Protein AF-A0A2V9SIF7-F1 (afdb_monomer_lite)

pLDDT: mean 81.88, std 12.94, range [37.78, 97.62]

Radius of gyration: 19.5 Å; chains: 1; bounding box: 52×26×56 Å

Foldseek 3Di:
DAQPLVVLLVLLVVLLVLLVVLLDPADLVSLLSNLLSLLLVVLSCVLVVNCPDPLNVVLNVLSVVLNVLSVQLNVLVQVLVVLVPDDDPPCPVVSVVVNVVSVVSNVVSSVVSSVSSVVCVVVSSVSSVVVSVVSVVVSVVVRVVPPVVVRVVSSVSSVVSSVVSRDPDDHPVPPDD

Sequence (177 aa):
MALDTKRTYKPIRKLQKSLKSLSKVTSPEEVHDFRTRSRRTQAVLEALGLDRRSNERRMLQDLRKLRKRAGKVRDMDVLTAFTSQLQVDGEADCKVQLLEHLGTQRSKHAKKMRGLLRKDGSPLLKRLKRSSTRIQKLLQRAERNGDGTASTAMAEALRLSSELADPPRLDRRNLHP

Secondary structure (DSSP, 8-state):
----HHHHHHHHHHHHHHHHHTTSS--HHHHHHHHHHHHHHHHHHHHTT-TTSHHHHHHHHHHHHHHHHHHHHHHHHHHHHHHHH---TT-HHHHHHHHHHHHHHHHHHHHHHHHHHHHHHHHHHHHHHHHHHHHHHHHHHHHHTT-HHHHHHHHHHHHHHHHHT------TTTS--

Structure (mmCIF, N/CA/C/O backbone):
data_AF-A0A2V9SIF7-F1
#
_entry.id   AF-A0A2V9SIF7-F1
#
loop_
_atom_site.group_PDB
_atom_site.id
_atom_site.type_symbol
_atom_site.label_atom_id
_atom_site.label_alt_id
_atom_site.label_comp_id
_atom_site.label_asym_id
_atom_site.label_entity_id
_atom_site.label_seq_id
_atom_site.pdbx_PDB_ins_code
_atom_site.Cartn_x
_atom_site.Cartn_y
_atom_site.Cartn_z
_atom_site.occupancy
_atom_site.B_iso_or_equiv
_atom_site.auth_seq_id
_atom_site.auth_comp_id
_atom_site.auth_asym_id
_atom_site.auth_atom_id
_atom_site.pdbx_PDB_model_num
ATOM 1 N N . MET A 1 1 ? 4.212 1.227 -33.913 1.00 37.78 1 MET A N 1
ATOM 2 C CA . MET A 1 1 ? 3.830 2.116 -32.792 1.00 37.78 1 MET A CA 1
ATOM 3 C C . MET A 1 1 ? 4.694 1.762 -31.596 1.00 37.78 1 MET A C 1
ATOM 5 O O . MET A 1 1 ? 4.769 0.591 -31.253 1.00 37.78 1 MET A O 1
ATOM 9 N N . ALA A 1 2 ? 5.409 2.742 -31.043 1.00 42.91 2 ALA A N 1
ATOM 10 C CA . ALA A 1 2 ? 6.309 2.547 -29.909 1.00 42.91 2 ALA A CA 1
ATOM 11 C C . ALA A 1 2 ? 5.533 2.069 -28.672 1.00 42.91 2 ALA A C 1
ATOM 13 O O . ALA A 1 2 ? 4.370 2.445 -28.504 1.00 42.91 2 ALA A O 1
ATOM 14 N N . LEU A 1 3 ? 6.173 1.263 -27.815 1.00 49.06 3 LEU A N 1
ATOM 15 C CA . LEU A 1 3 ? 5.698 0.980 -26.457 1.00 49.06 3 LEU A CA 1
ATOM 16 C C . LEU A 1 3 ? 5.118 2.273 -25.871 1.00 49.06 3 LEU A C 1
ATOM 18 O O . LEU A 1 3 ? 5.800 3.297 -25.869 1.00 49.06 3 LEU A O 1
ATOM 22 N N . ASP A 1 4 ? 3.890 2.266 -25.340 1.00 54.12 4 ASP A N 1
ATOM 23 C CA . ASP A 1 4 ? 3.443 3.392 -24.512 1.00 54.12 4 ASP A CA 1
ATOM 24 C C . ASP A 1 4 ? 4.204 3.314 -23.177 1.00 54.12 4 ASP A C 1
ATOM 26 O O . ASP A 1 4 ? 3.706 2.891 -22.131 1.00 54.12 4 ASP A O 1
ATOM 30 N N . THR A 1 5 ? 5.479 3.692 -23.230 1.00 51.53 5 THR A N 1
ATOM 31 C CA . THR A 1 5 ? 6.444 3.724 -22.131 1.00 51.53 5 THR A CA 1
ATOM 32 C C . THR A 1 5 ? 5.966 4.622 -20.997 1.00 51.53 5 THR A C 1
ATOM 34 O O . THR A 1 5 ? 6.317 4.422 -19.828 1.00 51.53 5 THR A O 1
ATOM 37 N N . LYS A 1 6 ? 5.080 5.579 -21.306 1.00 52.41 6 LYS A N 1
ATOM 38 C CA . LYS A 1 6 ? 4.399 6.400 -20.305 1.00 52.41 6 LYS A CA 1
ATOM 39 C C . LYS A 1 6 ? 3.374 5.580 -19.517 1.00 52.41 6 LYS A C 1
ATOM 41 O O . LYS A 1 6 ? 3.190 5.874 -18.335 1.00 52.41 6 LYS A O 1
ATOM 46 N N . ARG A 1 7 ? 2.712 4.5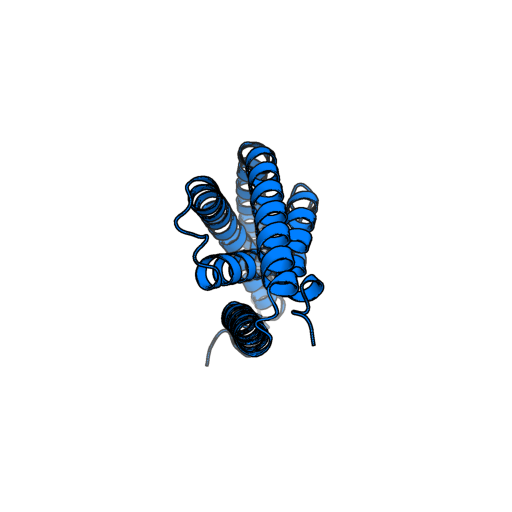68 -20.093 1.00 56.16 7 ARG A N 1
ATOM 47 C CA . ARG A 1 7 ? 1.764 3.684 -19.377 1.00 56.16 7 ARG A CA 1
ATOM 48 C C . ARG A 1 7 ? 2.455 2.687 -18.450 1.00 56.16 7 ARG A C 1
ATOM 50 O O . ARG A 1 7 ? 2.022 2.563 -17.306 1.00 56.16 7 ARG A O 1
ATOM 57 N N . THR A 1 8 ? 3.549 2.060 -18.869 1.00 55.62 8 THR A N 1
ATOM 58 C CA . THR A 1 8 ? 4.253 1.029 -18.073 1.00 55.62 8 THR A CA 1
ATOM 59 C C . THR A 1 8 ? 4.999 1.597 -16.860 1.00 55.62 8 THR A C 1
ATOM 61 O O . THR A 1 8 ? 5.102 0.947 -15.821 1.00 55.62 8 THR A O 1
ATOM 64 N N . TYR A 1 9 ? 5.451 2.853 -16.927 1.00 62.88 9 TYR A N 1
ATOM 65 C CA . TYR A 1 9 ? 6.146 3.529 -15.824 1.00 62.88 9 TYR A CA 1
ATOM 66 C C . TYR A 1 9 ? 5.206 4.233 -14.822 1.00 62.88 9 TYR A C 1
ATOM 68 O O . TYR A 1 9 ? 5.566 4.476 -13.660 1.00 62.88 9 TYR A O 1
ATOM 76 N N . LYS A 1 10 ? 3.976 4.568 -15.243 1.00 71.00 10 LYS A N 1
ATOM 77 C CA . LYS A 1 10 ? 2.972 5.259 -14.410 1.00 71.00 10 LYS A CA 1
ATOM 78 C C . LYS A 1 10 ? 2.737 4.580 -13.049 1.00 71.00 10 LYS A C 1
ATOM 80 O O . LYS A 1 10 ? 2.692 5.325 -12.066 1.00 71.00 10 LYS A O 1
ATOM 85 N N . PRO A 1 11 ? 2.629 3.240 -12.928 1.00 70.25 11 PRO A N 1
ATOM 86 C CA . PRO A 1 11 ? 2.424 2.569 -11.643 1.00 70.25 11 PRO A CA 1
ATOM 87 C C . PRO A 1 11 ? 3.529 2.861 -10.624 1.00 70.25 11 PRO A C 1
ATOM 89 O O . PRO A 1 11 ? 3.226 3.241 -9.494 1.00 70.25 11 PRO A O 1
ATOM 92 N N . ILE A 1 12 ? 4.800 2.796 -11.034 1.00 74.94 12 ILE A N 1
ATOM 93 C CA . ILE A 1 12 ? 5.953 3.038 -10.151 1.00 74.94 12 ILE A CA 1
ATOM 94 C C . ILE A 1 12 ? 5.996 4.503 -9.707 1.00 74.94 12 ILE A C 1
ATOM 96 O O . ILE A 1 12 ? 6.184 4.796 -8.524 1.00 74.94 12 ILE A O 1
ATOM 100 N N . ARG A 1 13 ? 5.762 5.445 -10.629 1.00 77.56 13 ARG A N 1
ATOM 101 C CA . ARG A 1 13 ? 5.717 6.881 -10.301 1.00 77.56 13 ARG A CA 1
ATOM 102 C C . ARG A 1 13 ? 4.550 7.217 -9.373 1.00 77.56 13 ARG A C 1
ATOM 104 O O . ARG A 1 13 ? 4.710 7.986 -8.426 1.00 77.56 13 ARG A O 1
ATOM 111 N N . LYS A 1 14 ? 3.371 6.643 -9.629 1.00 80.88 14 LYS A N 1
ATOM 112 C CA . LYS A 1 14 ? 2.190 6.801 -8.768 1.00 80.88 14 LYS A CA 1
ATOM 113 C C . LYS A 1 14 ? 2.423 6.183 -7.389 1.00 80.88 14 LYS A C 1
ATOM 115 O O . LYS A 1 14 ? 2.014 6.783 -6.401 1.00 80.88 14 LYS A O 1
ATOM 120 N N . LEU A 1 15 ? 3.125 5.052 -7.305 1.00 82.38 15 LEU A N 1
ATOM 121 C CA . LEU A 1 15 ? 3.504 4.419 -6.041 1.00 82.38 15 LEU A CA 1
ATOM 122 C C . LEU A 1 15 ? 4.469 5.293 -5.229 1.00 82.38 15 LEU A C 1
ATOM 124 O O . LEU A 1 15 ? 4.276 5.457 -4.028 1.00 82.38 15 LEU A O 1
ATOM 128 N N . GLN A 1 16 ? 5.462 5.913 -5.875 1.00 83.69 16 GLN A N 1
ATOM 129 C CA . GLN A 1 16 ? 6.353 6.878 -5.218 1.00 83.69 16 GLN A CA 1
ATOM 130 C C . GLN A 1 16 ? 5.579 8.072 -4.643 1.00 83.69 16 GLN A C 1
ATOM 132 O O . GLN A 1 16 ? 5.867 8.505 -3.528 1.00 83.69 16 GLN A O 1
ATOM 137 N N . LYS A 1 17 ? 4.593 8.601 -5.382 1.00 82.81 17 LYS A N 1
ATOM 138 C CA . LYS A 1 17 ? 3.719 9.680 -4.893 1.00 82.81 17 LYS A CA 1
ATOM 139 C C . LYS A 1 17 ? 2.869 9.219 -3.707 1.00 82.81 17 LYS A C 1
ATOM 141 O O . LYS A 1 17 ? 2.851 9.907 -2.694 1.00 82.81 17 LYS A O 1
ATOM 146 N N . SER A 1 18 ? 2.248 8.043 -3.801 1.00 79.75 18 SER A N 1
ATOM 147 C CA . SER A 1 18 ? 1.476 7.458 -2.698 1.00 79.75 18 SER A CA 1
ATOM 148 C C . SER A 1 18 ? 2.329 7.276 -1.447 1.00 79.75 18 SER A C 1
ATOM 150 O O . SER A 1 18 ? 1.916 7.677 -0.374 1.00 79.75 18 SER A O 1
ATOM 152 N N . LEU A 1 19 ? 3.559 6.768 -1.553 1.00 82.75 19 LEU A N 1
ATOM 153 C CA . LEU A 1 19 ? 4.443 6.615 -0.388 1.00 82.75 19 LEU A CA 1
ATOM 154 C C . LEU A 1 19 ? 4.704 7.928 0.363 1.00 82.75 19 LEU A C 1
ATOM 156 O O . LEU A 1 19 ? 4.877 7.899 1.579 1.00 82.75 19 LEU A O 1
ATOM 160 N N . LYS A 1 20 ? 4.705 9.065 -0.342 1.00 78.75 20 LYS A N 1
ATOM 161 C CA . LYS A 1 20 ? 4.823 10.392 0.273 1.00 78.75 20 LYS A CA 1
ATOM 162 C C . LYS A 1 20 ? 3.517 10.883 0.906 1.00 78.75 20 LYS A C 1
ATOM 164 O O . LYS A 1 20 ? 3.581 11.665 1.847 1.00 78.75 20 LYS A O 1
ATOM 169 N N . SER A 1 21 ? 2.351 10.470 0.404 1.00 73.56 21 SER A N 1
ATOM 170 C CA . SER A 1 21 ? 1.061 10.849 1.003 1.00 73.56 21 SER A CA 1
ATOM 171 C C . SER A 1 21 ? 0.716 9.977 2.214 1.00 73.56 21 SER A C 1
ATOM 173 O O . SER A 1 21 ? 0.299 10.496 3.242 1.00 73.56 21 SER A O 1
ATOM 175 N N . LEU A 1 22 ? 1.041 8.679 2.166 1.00 73.62 22 LEU A N 1
ATOM 176 C CA . LEU A 1 22 ? 0.803 7.708 3.245 1.00 73.62 22 LEU A CA 1
ATOM 177 C C . LEU A 1 22 ? 1.544 8.018 4.555 1.00 73.62 22 LEU A C 1
ATOM 179 O O . LEU A 1 22 ? 1.219 7.446 5.595 1.00 73.62 22 LEU A O 1
ATOM 183 N N . SER A 1 23 ? 2.563 8.883 4.536 1.00 64.81 23 SER A N 1
ATOM 184 C CA . SER A 1 23 ? 3.213 9.348 5.766 1.00 64.81 23 SER A CA 1
ATOM 185 C C . SER A 1 23 ? 2.347 10.325 6.577 1.00 64.81 23 SER A C 1
ATOM 187 O O . SER A 1 23 ? 2.692 10.608 7.725 1.00 64.81 23 SER A O 1
ATOM 189 N N . LYS A 1 24 ? 1.236 10.821 6.008 1.00 69.94 24 LYS A N 1
ATOM 190 C CA . LYS A 1 24 ? 0.237 11.691 6.654 1.00 69.94 24 LYS A CA 1
ATOM 191 C C . LYS A 1 24 ? -0.998 10.892 7.118 1.00 69.94 24 LYS A C 1
ATOM 193 O O . LYS A 1 24 ? -1.000 9.659 7.080 1.00 69.94 24 LYS A O 1
ATOM 198 N N . VAL A 1 25 ? -2.032 11.590 7.607 1.00 62.28 25 VAL A N 1
ATOM 199 C CA . VAL A 1 25 ? -3.364 11.006 7.857 1.00 62.28 25 VAL A CA 1
ATOM 200 C C . VAL A 1 25 ? -3.841 10.353 6.567 1.00 62.28 25 VAL A C 1
ATOM 202 O O . VAL A 1 25 ? -3.878 11.007 5.534 1.00 62.28 25 VAL A O 1
ATOM 205 N N . THR A 1 26 ? -4.121 9.054 6.628 1.00 75.31 26 THR A N 1
ATOM 206 C CA . THR A 1 26 ? -4.338 8.239 5.433 1.00 75.31 26 THR A CA 1
ATOM 207 C C . THR A 1 26 ? -5.813 7.905 5.280 1.00 75.31 26 THR A C 1
ATOM 209 O O . THR A 1 26 ? -6.395 7.263 6.169 1.00 75.31 26 THR A O 1
ATOM 212 N N . SER A 1 27 ? -6.413 8.320 4.165 1.00 84.06 27 SER A N 1
ATOM 213 C CA . SER A 1 27 ? -7.797 7.961 3.849 1.00 84.06 27 SER A CA 1
ATOM 214 C C . SER A 1 27 ? -7.910 6.469 3.483 1.00 84.06 27 SER A C 1
ATOM 216 O O . SER A 1 27 ? -6.922 5.863 3.045 1.00 84.06 27 SER A O 1
ATOM 218 N N . PRO A 1 28 ? -9.094 5.846 3.638 1.00 85.50 28 PRO A N 1
ATOM 219 C CA . PRO A 1 28 ? -9.326 4.467 3.200 1.00 85.50 28 PRO A CA 1
ATOM 220 C C . PRO A 1 28 ? -8.964 4.223 1.728 1.00 85.50 28 PRO A C 1
ATOM 222 O O . PRO A 1 28 ? -8.444 3.162 1.368 1.00 85.50 28 PRO A O 1
ATOM 225 N N . GLU A 1 29 ? -9.219 5.218 0.875 1.00 85.62 29 GLU A N 1
ATOM 226 C CA . GLU A 1 29 ? -8.908 5.154 -0.550 1.00 85.62 29 GLU A CA 1
ATOM 227 C C . GLU A 1 29 ? -7.406 5.180 -0.808 1.00 85.62 29 GLU A C 1
ATOM 229 O O . GLU A 1 29 ? -6.910 4.378 -1.591 1.00 85.62 29 GLU A O 1
ATOM 234 N N . GLU A 1 30 ? -6.652 6.025 -0.105 1.00 86.88 30 GLU A N 1
ATOM 235 C CA . GLU A 1 30 ? -5.197 6.079 -0.249 1.00 86.88 30 GLU A CA 1
ATOM 236 C C . GLU A 1 30 ? -4.522 4.760 0.155 1.00 86.88 30 GLU A C 1
ATOM 238 O O . GLU A 1 30 ? -3.566 4.323 -0.496 1.00 86.88 30 GLU A O 1
ATOM 243 N N . VAL A 1 31 ? -5.023 4.101 1.208 1.00 88.69 31 VAL A N 1
ATOM 244 C CA . VAL A 1 31 ? -4.543 2.781 1.653 1.00 88.69 31 VAL A CA 1
ATOM 245 C C . VAL A 1 31 ? -4.822 1.718 0.590 1.00 88.69 31 VAL A C 1
ATOM 247 O O . VAL A 1 31 ? -3.946 0.901 0.280 1.00 88.69 31 VAL A O 1
ATOM 250 N N . HIS A 1 32 ? -6.029 1.727 0.023 1.00 87.38 32 HIS A N 1
ATOM 251 C CA . HIS A 1 32 ? -6.414 0.819 -1.051 1.00 87.38 32 HIS A CA 1
ATOM 252 C C . HIS A 1 32 ? -5.560 1.052 -2.309 1.00 87.38 32 HIS A C 1
ATOM 254 O O . HIS A 1 32 ? -4.880 0.133 -2.773 1.00 87.38 32 HIS A O 1
ATOM 260 N N . ASP A 1 33 ? -5.482 2.294 -2.785 1.00 86.06 33 ASP A N 1
ATOM 261 C CA . ASP A 1 33 ? -4.692 2.702 -3.945 1.00 86.06 33 ASP A CA 1
ATOM 262 C C . ASP A 1 33 ? -3.219 2.325 -3.806 1.00 86.06 33 ASP A C 1
ATOM 264 O O . ASP A 1 33 ? -2.590 1.864 -4.763 1.00 86.06 33 ASP A O 1
ATOM 268 N N . PHE A 1 34 ? -2.644 2.500 -2.615 1.00 89.38 34 PHE A N 1
ATOM 269 C CA . PHE A 1 34 ? -1.280 2.071 -2.338 1.00 89.38 34 PHE A CA 1
ATOM 270 C C . PHE A 1 34 ? -1.100 0.565 -2.550 1.00 89.38 34 PHE A C 1
ATOM 272 O O . PHE A 1 34 ? -0.141 0.145 -3.208 1.00 89.38 34 PHE A O 1
ATOM 279 N N . ARG A 1 35 ? -2.009 -0.253 -2.007 1.00 89.31 35 ARG A N 1
ATOM 280 C CA . ARG A 1 35 ? -1.943 -1.716 -2.133 1.00 89.31 35 ARG A CA 1
ATOM 281 C C . ARG A 1 35 ? -2.034 -2.139 -3.593 1.00 89.31 35 ARG A C 1
ATOM 283 O O . ARG A 1 35 ? -1.205 -2.941 -4.031 1.00 89.31 35 ARG A O 1
ATOM 290 N N . THR A 1 36 ? -2.961 -1.543 -4.332 1.00 87.38 36 THR A N 1
ATOM 291 C CA . THR A 1 36 ? -3.149 -1.762 -5.765 1.00 87.38 36 THR A CA 1
ATOM 292 C C . THR A 1 36 ? -1.904 -1.377 -6.560 1.00 87.38 36 THR A C 1
ATOM 294 O O . THR A 1 36 ? -1.308 -2.210 -7.242 1.00 87.38 36 THR A O 1
ATOM 297 N N . ARG A 1 37 ? -1.404 -0.146 -6.405 1.00 87.31 37 ARG A N 1
ATOM 298 C CA . ARG A 1 37 ? -0.201 0.333 -7.115 1.00 87.31 37 ARG A CA 1
ATOM 299 C C . ARG A 1 37 ? 1.038 -0.498 -6.776 1.00 87.31 37 ARG A C 1
ATOM 301 O O . ARG A 1 37 ? 1.884 -0.725 -7.643 1.00 87.31 37 ARG A O 1
ATOM 308 N N . SER A 1 38 ? 1.146 -0.976 -5.535 1.00 89.94 38 SER A N 1
ATOM 309 C CA . SER A 1 38 ? 2.229 -1.863 -5.110 1.00 89.94 38 SER A CA 1
ATOM 310 C C . SER A 1 38 ? 2.134 -3.253 -5.745 1.00 89.94 38 SER A C 1
ATOM 312 O O . SER A 1 38 ? 3.178 -3.792 -6.108 1.00 89.94 38 SER A O 1
ATOM 314 N N . ARG A 1 39 ? 0.931 -3.824 -5.897 1.00 89.12 39 ARG A N 1
ATOM 315 C CA . ARG A 1 39 ? 0.710 -5.091 -6.619 1.00 89.12 39 ARG A CA 1
ATOM 316 C C . ARG A 1 39 ? 1.026 -4.951 -8.106 1.00 89.12 39 ARG A C 1
ATOM 318 O O . ARG A 1 39 ? 1.828 -5.727 -8.610 1.00 89.12 39 ARG A O 1
ATOM 325 N N . ARG A 1 40 ? 0.518 -3.906 -8.766 1.00 85.94 40 ARG A N 1
ATOM 326 C CA . ARG A 1 40 ? 0.814 -3.633 -10.185 1.00 85.94 40 ARG A CA 1
ATOM 327 C C . ARG A 1 40 ? 2.307 -3.435 -10.438 1.00 85.94 40 ARG A C 1
ATOM 329 O O . ARG A 1 40 ? 2.849 -3.961 -11.398 1.00 85.94 40 ARG A O 1
ATOM 336 N N . THR A 1 41 ? 2.999 -2.724 -9.544 1.00 85.56 41 THR A N 1
ATOM 337 C CA . THR A 1 41 ? 4.462 -2.563 -9.631 1.00 85.56 41 THR A CA 1
ATOM 338 C C . THR A 1 41 ? 5.192 -3.902 -9.531 1.00 85.56 41 THR A C 1
ATOM 340 O O . THR A 1 41 ? 6.160 -4.110 -10.252 1.00 85.56 41 THR A O 1
ATOM 343 N N . GLN A 1 42 ? 4.743 -4.802 -8.651 1.00 89.62 42 GLN A N 1
ATOM 344 C CA . GLN A 1 42 ? 5.310 -6.145 -8.544 1.00 89.62 42 GLN A CA 1
ATOM 345 C C . GLN A 1 42 ? 5.131 -6.922 -9.854 1.00 89.62 42 GLN A C 1
ATOM 347 O O . GLN A 1 42 ? 6.126 -7.386 -10.398 1.00 89.62 42 GLN A O 1
ATOM 352 N N . ALA A 1 43 ? 3.913 -6.961 -10.396 1.00 85.75 43 ALA A N 1
ATOM 353 C CA . ALA A 1 43 ? 3.624 -7.667 -11.642 1.00 85.75 43 ALA A CA 1
ATOM 354 C C . ALA A 1 43 ? 4.427 -7.121 -12.833 1.00 85.75 43 ALA A C 1
ATOM 356 O O . ALA A 1 43 ? 4.988 -7.889 -13.604 1.00 85.75 43 ALA A O 1
ATOM 357 N N . VAL A 1 44 ? 4.572 -5.794 -12.942 1.00 82.69 44 VAL A N 1
ATOM 358 C CA . VAL A 1 44 ? 5.421 -5.168 -13.972 1.00 82.69 44 VAL A CA 1
ATOM 359 C C . VAL A 1 44 ? 6.880 -5.616 -13.844 1.00 82.69 44 VAL A C 1
ATOM 361 O O . VAL A 1 44 ? 7.536 -5.863 -14.847 1.00 82.69 44 VAL A O 1
ATOM 364 N N . LEU A 1 45 ? 7.418 -5.723 -12.629 1.00 85.00 45 LEU A N 1
ATOM 365 C CA . LEU A 1 45 ? 8.808 -6.147 -12.433 1.00 85.00 45 LEU A CA 1
ATOM 366 C C . LEU A 1 45 ? 9.015 -7.631 -12.731 1.00 85.00 45 LEU A C 1
ATOM 368 O O . LEU A 1 45 ? 10.057 -7.979 -13.278 1.00 85.00 45 LEU A O 1
ATOM 372 N N . GLU A 1 46 ? 8.042 -8.468 -12.380 1.00 86.06 46 GLU A N 1
ATOM 373 C CA . GLU A 1 46 ? 8.041 -9.904 -12.672 1.00 86.06 46 GLU A CA 1
ATOM 374 C C . GLU A 1 46 ? 7.945 -10.150 -14.184 1.00 86.06 46 GLU A C 1
ATOM 376 O O . GLU A 1 46 ? 8.774 -10.867 -14.736 1.00 86.06 46 GLU A O 1
ATOM 381 N N . ALA A 1 47 ? 7.036 -9.460 -14.879 1.00 81.62 47 ALA A N 1
ATOM 382 C CA . ALA A 1 47 ? 6.897 -9.541 -16.335 1.00 81.62 47 ALA A CA 1
ATOM 383 C C . ALA A 1 47 ? 8.155 -9.070 -17.092 1.00 81.62 47 ALA A C 1
ATOM 385 O O . ALA A 1 47 ? 8.460 -9.572 -18.169 1.00 81.62 47 ALA A O 1
ATOM 386 N N . LEU A 1 48 ? 8.917 -8.127 -16.526 1.00 79.31 48 LEU A N 1
ATOM 387 C CA . LEU A 1 48 ? 10.202 -7.679 -17.079 1.00 79.31 48 LEU A CA 1
ATOM 388 C C . LEU A 1 48 ? 11.398 -8.555 -16.648 1.00 79.31 48 LEU A C 1
ATOM 390 O O . LEU A 1 48 ? 12.535 -8.235 -17.002 1.00 79.31 48 LEU A O 1
ATOM 394 N N . GLY A 1 49 ? 11.190 -9.590 -15.824 1.00 83.50 49 GLY A N 1
ATOM 395 C CA . GLY A 1 49 ? 12.263 -10.419 -15.255 1.00 83.50 49 GLY A CA 1
ATOM 396 C C . GLY A 1 49 ? 13.248 -9.646 -14.364 1.00 83.50 49 GLY A C 1
ATOM 397 O O . GLY A 1 49 ? 14.414 -10.023 -14.214 1.00 83.50 49 GLY A O 1
ATOM 398 N N . LEU A 1 50 ? 12.825 -8.507 -13.807 1.00 86.19 50 LEU A N 1
ATOM 399 C CA . LEU A 1 50 ? 13.668 -7.627 -12.989 1.00 86.19 50 LEU A CA 1
ATOM 400 C C . LEU A 1 50 ? 13.599 -7.950 -11.494 1.00 86.19 50 LEU A C 1
ATOM 402 O O . LEU A 1 50 ? 14.438 -7.469 -10.733 1.00 86.19 50 LEU A O 1
ATOM 406 N N . ASP A 1 51 ? 12.638 -8.764 -11.070 1.00 84.81 51 ASP A N 1
ATOM 407 C CA . ASP A 1 51 ? 12.370 -9.174 -9.688 1.00 84.81 51 ASP A CA 1
ATOM 408 C C . ASP A 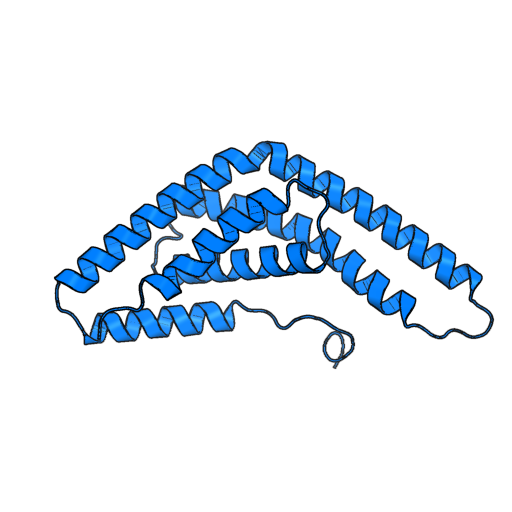1 51 ? 13.534 -9.939 -9.027 1.00 84.81 51 ASP A C 1
ATOM 410 O O . ASP A 1 51 ? 13.741 -9.826 -7.815 1.00 84.81 51 ASP A O 1
ATOM 414 N N . ARG A 1 52 ? 14.347 -10.652 -9.818 1.00 86.06 52 ARG A N 1
ATOM 415 C CA . ARG A 1 52 ? 15.507 -11.425 -9.330 1.00 86.06 52 ARG A CA 1
ATOM 416 C C . ARG A 1 52 ? 16.713 -10.563 -8.951 1.00 86.06 52 ARG A C 1
ATOM 418 O O . ARG A 1 52 ? 17.608 -11.022 -8.240 1.00 86.06 52 ARG A O 1
ATOM 425 N N . ARG A 1 53 ? 16.757 -9.303 -9.391 1.00 87.38 53 ARG A N 1
ATOM 426 C CA . ARG A 1 53 ? 17.878 -8.395 -9.106 1.00 87.38 53 ARG A CA 1
ATOM 427 C C . ARG A 1 53 ? 17.873 -7.969 -7.638 1.00 87.38 53 ARG A C 1
ATOM 429 O O . ARG A 1 53 ? 16.825 -7.721 -7.052 1.00 87.38 53 ARG A O 1
ATOM 436 N N . SER A 1 54 ? 19.054 -7.814 -7.036 1.00 90.06 54 SER A N 1
ATOM 437 C CA . SER A 1 54 ? 19.200 -7.538 -5.594 1.00 90.06 54 SER A CA 1
ATOM 438 C C . SER A 1 54 ? 18.438 -6.291 -5.110 1.00 90.06 54 SER A C 1
ATOM 440 O O . SER A 1 54 ? 17.822 -6.303 -4.040 1.00 90.06 54 SER A O 1
ATOM 442 N N . ASN A 1 55 ? 18.441 -5.214 -5.902 1.00 92.19 55 ASN A N 1
ATOM 443 C CA . ASN A 1 55 ? 17.733 -3.974 -5.587 1.00 92.19 55 ASN A CA 1
ATOM 444 C C . ASN A 1 55 ? 16.207 -4.163 -5.611 1.00 92.19 55 ASN A C 1
ATOM 446 O O . ASN A 1 55 ? 15.538 -3.818 -4.634 1.00 92.19 55 ASN A O 1
ATOM 450 N N . GLU A 1 56 ? 15.681 -4.715 -6.702 1.00 91.88 56 GLU A N 1
ATOM 451 C CA . GLU A 1 56 ? 14.264 -4.968 -6.946 1.00 91.88 56 GLU A CA 1
ATOM 452 C C . GLU A 1 56 ? 13.708 -6.009 -5.970 1.00 91.88 56 GLU A C 1
ATOM 454 O O . GLU A 1 56 ? 12.678 -5.760 -5.350 1.00 91.88 56 GLU A O 1
ATOM 459 N N . ARG A 1 57 ? 14.438 -7.100 -5.714 1.00 92.94 57 ARG A N 1
ATOM 460 C CA . ARG A 1 57 ? 14.079 -8.117 -4.717 1.00 92.94 57 ARG A CA 1
ATOM 461 C C . ARG A 1 57 ? 13.876 -7.503 -3.336 1.00 92.94 57 ARG A C 1
ATOM 463 O O . ARG A 1 57 ? 12.854 -7.740 -2.693 1.00 92.94 57 ARG A O 1
ATOM 470 N N . ARG A 1 58 ? 14.819 -6.675 -2.872 1.00 93.44 58 ARG A N 1
ATOM 471 C CA . ARG A 1 58 ? 14.683 -6.000 -1.572 1.00 93.44 58 ARG A CA 1
ATOM 472 C C . ARG A 1 58 ? 13.535 -4.989 -1.578 1.00 93.44 58 ARG A C 1
ATOM 474 O O . ARG A 1 58 ? 12.753 -4.947 -0.638 1.00 93.44 58 ARG A O 1
ATOM 481 N N . MET A 1 59 ? 13.399 -4.212 -2.651 1.00 93.38 59 MET A N 1
ATOM 482 C CA . MET A 1 59 ? 12.291 -3.268 -2.811 1.00 93.38 59 MET A CA 1
ATOM 483 C C . MET A 1 59 ? 10.930 -3.974 -2.725 1.00 93.38 59 MET A C 1
ATOM 485 O O . MET A 1 59 ? 10.033 -3.495 -2.035 1.00 93.38 59 MET A O 1
ATOM 489 N N . LEU A 1 60 ? 10.778 -5.131 -3.374 1.00 93.56 60 LEU A N 1
ATOM 490 C CA . LEU A 1 60 ? 9.567 -5.948 -3.320 1.00 93.56 60 LEU A CA 1
ATOM 491 C C . LEU A 1 60 ? 9.318 -6.528 -1.924 1.00 93.56 60 LEU A C 1
ATOM 493 O O . LEU A 1 60 ? 8.167 -6.574 -1.483 1.00 93.56 60 LEU A O 1
ATOM 497 N N . GLN A 1 61 ? 10.368 -6.917 -1.195 1.00 94.06 61 GLN A N 1
ATOM 498 C CA . GLN A 1 61 ? 10.255 -7.336 0.206 1.00 94.06 61 GLN A CA 1
ATOM 499 C C . GLN A 1 61 ? 9.746 -6.197 1.099 1.00 94.06 61 GLN A C 1
ATOM 501 O O . GLN A 1 61 ? 8.822 -6.407 1.889 1.00 94.06 61 GLN A O 1
ATOM 506 N N . ASP A 1 62 ? 10.294 -4.993 0.946 1.00 92.94 62 ASP A N 1
ATOM 507 C CA . ASP A 1 62 ? 9.884 -3.815 1.715 1.00 92.94 62 ASP A CA 1
ATOM 508 C C . ASP A 1 62 ? 8.430 -3.428 1.382 1.00 92.94 62 ASP A C 1
ATOM 510 O O . ASP A 1 62 ? 7.597 -3.260 2.280 1.00 92.94 62 ASP A O 1
ATOM 514 N N . LEU A 1 63 ? 8.065 -3.428 0.094 1.00 92.81 63 LEU A N 1
ATOM 515 C CA . LEU A 1 63 ? 6.681 -3.240 -0.356 1.00 92.81 63 LEU A CA 1
ATOM 516 C C . LEU A 1 63 ? 5.737 -4.322 0.177 1.00 92.81 63 LEU A C 1
ATOM 518 O O . LEU A 1 63 ? 4.599 -4.024 0.537 1.00 92.81 63 LEU A O 1
ATOM 522 N N . ARG A 1 64 ? 6.171 -5.584 0.258 1.00 93.62 64 ARG A N 1
ATOM 523 C CA . ARG A 1 64 ? 5.369 -6.680 0.825 1.00 93.62 64 ARG A CA 1
ATOM 524 C C . ARG A 1 64 ? 5.098 -6.454 2.311 1.00 93.62 64 ARG A C 1
ATOM 526 O O . ARG A 1 64 ? 3.956 -6.617 2.741 1.00 93.62 64 ARG A O 1
ATOM 533 N N . LYS A 1 65 ? 6.107 -6.055 3.092 1.00 94.44 65 LYS A N 1
ATOM 534 C CA . LYS A 1 65 ? 5.938 -5.726 4.519 1.00 94.44 65 LYS A CA 1
ATOM 535 C C . LYS A 1 65 ? 4.953 -4.573 4.704 1.00 94.44 65 LYS A C 1
ATOM 537 O O . LYS A 1 65 ? 4.039 -4.672 5.524 1.00 94.44 65 LYS A O 1
ATOM 542 N N . LEU A 1 66 ? 5.092 -3.521 3.900 1.00 92.94 66 LEU A N 1
ATOM 543 C CA . LEU A 1 66 ? 4.214 -2.361 3.976 1.00 92.94 66 LEU A CA 1
ATOM 544 C C . LEU A 1 66 ? 2.779 -2.695 3.547 1.00 92.94 66 LEU A C 1
ATOM 546 O O . LEU A 1 66 ? 1.839 -2.336 4.251 1.00 92.94 66 LEU A O 1
ATOM 550 N N . ARG A 1 67 ? 2.591 -3.481 2.478 1.00 92.88 67 ARG A N 1
ATOM 551 C CA . ARG A 1 67 ? 1.272 -3.995 2.069 1.00 92.88 67 ARG A CA 1
ATOM 552 C C . ARG A 1 67 ? 0.593 -4.820 3.156 1.00 92.88 67 ARG A C 1
ATOM 554 O O . ARG A 1 67 ? -0.615 -4.680 3.325 1.00 92.88 67 ARG A O 1
ATOM 561 N N . LYS A 1 68 ? 1.331 -5.658 3.898 1.00 94.75 68 LYS A N 1
ATOM 562 C CA . LYS A 1 68 ? 0.772 -6.417 5.033 1.00 94.75 68 LYS A CA 1
ATOM 563 C C . LYS A 1 68 ? 0.220 -5.480 6.113 1.00 94.75 68 LYS A C 1
ATOM 565 O O . LYS A 1 68 ? -0.873 -5.714 6.616 1.00 94.75 68 LYS A O 1
ATOM 570 N N . ARG A 1 69 ? 0.937 -4.398 6.440 1.00 94.56 69 ARG A N 1
ATOM 571 C CA . ARG A 1 69 ? 0.466 -3.386 7.405 1.00 94.56 69 ARG A CA 1
ATOM 572 C C . ARG A 1 69 ? -0.716 -2.578 6.870 1.00 94.56 69 ARG A C 1
ATOM 574 O O . ARG A 1 69 ? -1.690 -2.418 7.592 1.00 94.56 69 ARG A O 1
ATOM 581 N N . ALA A 1 70 ? -0.658 -2.153 5.609 1.00 92.38 70 ALA A N 1
ATOM 582 C CA . ALA A 1 70 ? -1.761 -1.477 4.928 1.00 92.38 70 ALA A CA 1
ATOM 583 C C . ALA A 1 70 ? -3.018 -2.358 4.844 1.00 92.38 70 ALA A C 1
ATOM 585 O O . ALA A 1 70 ? -4.125 -1.851 4.942 1.00 92.38 70 ALA A O 1
ATOM 586 N N . GLY A 1 71 ? -2.851 -3.680 4.712 1.00 93.25 71 GLY A N 1
ATOM 587 C CA . GLY A 1 71 ? -3.951 -4.645 4.775 1.00 93.25 71 GLY A CA 1
ATOM 588 C C . GLY A 1 71 ? -4.715 -4.546 6.088 1.00 93.25 71 GLY A C 1
ATOM 589 O O . GLY A 1 71 ? -5.908 -4.331 6.058 1.00 93.25 71 GLY A O 1
ATOM 590 N N . LYS A 1 72 ? -4.018 -4.542 7.229 1.00 95.19 72 LYS A N 1
ATOM 591 C CA . LYS A 1 72 ? -4.667 -4.410 8.544 1.00 95.19 72 LYS A CA 1
ATOM 592 C C . LYS A 1 72 ? -5.402 -3.087 8.760 1.00 95.19 72 LYS A C 1
ATOM 594 O O . LYS A 1 72 ? -6.357 -3.052 9.520 1.00 95.19 72 LYS A O 1
ATOM 599 N N . VAL A 1 73 ? -4.967 -2.007 8.110 1.00 94.19 73 VAL A N 1
ATOM 600 C CA . VAL A 1 73 ? -5.724 -0.742 8.107 1.00 94.19 73 VAL A CA 1
ATOM 601 C C . VAL A 1 73 ? -6.981 -0.886 7.249 1.00 94.19 73 VAL A C 1
ATOM 603 O O . VAL A 1 73 ? -8.066 -0.554 7.712 1.00 94.19 73 VAL A O 1
ATOM 606 N N . ARG A 1 74 ? -6.838 -1.451 6.043 1.00 92.12 74 ARG A N 1
ATOM 607 C CA . ARG A 1 74 ? -7.947 -1.672 5.111 1.00 92.12 74 ARG A CA 1
ATOM 608 C C . ARG A 1 74 ? -9.002 -2.632 5.658 1.00 92.12 74 ARG A C 1
ATOM 610 O O . ARG A 1 74 ? -10.174 -2.395 5.414 1.00 92.12 74 ARG A O 1
ATOM 617 N N . ASP A 1 75 ? -8.600 -3.670 6.391 1.00 93.12 75 ASP A N 1
ATOM 618 C CA . ASP A 1 75 ? -9.522 -4.601 7.049 1.00 93.12 75 ASP A CA 1
ATOM 619 C C . ASP A 1 75 ? -10.473 -3.814 7.966 1.00 93.12 75 ASP A C 1
ATOM 621 O O . ASP A 1 75 ? -11.682 -3.995 7.904 1.00 93.12 75 ASP A O 1
ATOM 625 N N . MET A 1 76 ? -9.942 -2.865 8.746 1.00 95.12 76 MET A N 1
ATOM 626 C CA . MET A 1 76 ? -10.766 -2.012 9.608 1.00 95.12 76 MET A CA 1
ATOM 627 C C . MET A 1 76 ? -11.607 -1.020 8.803 1.00 95.12 76 MET A C 1
ATOM 629 O O . MET A 1 76 ? -12.771 -0.845 9.124 1.00 95.12 76 MET A O 1
ATOM 633 N N . ASP A 1 77 ? -11.064 -0.410 7.739 1.00 92.38 77 ASP A N 1
ATOM 634 C CA . ASP A 1 77 ? -11.847 0.475 6.858 1.00 92.38 77 ASP A CA 1
ATOM 635 C C . ASP A 1 77 ? -13.083 -0.242 6.284 1.00 92.38 77 ASP A C 1
ATOM 637 O O . ASP A 1 77 ? -14.168 0.331 6.218 1.00 92.38 77 ASP A O 1
ATOM 641 N N . VAL A 1 78 ? -12.904 -1.496 5.858 1.00 91.31 78 VAL A N 1
ATOM 642 C CA . VAL A 1 78 ? -13.956 -2.332 5.272 1.00 91.31 78 VAL A CA 1
ATOM 643 C C . VAL A 1 78 ? -14.969 -2.747 6.340 1.00 91.31 78 VAL A C 1
ATOM 645 O O . VAL A 1 78 ? -16.164 -2.559 6.134 1.00 91.31 78 VAL A O 1
ATOM 648 N N . LEU A 1 79 ? -14.513 -3.237 7.497 1.00 92.38 79 LEU A N 1
ATOM 649 C CA . LEU A 1 79 ? -15.408 -3.621 8.593 1.00 92.38 79 LEU A CA 1
ATOM 650 C C . LEU A 1 79 ? -16.203 -2.429 9.133 1.00 92.38 79 LEU A C 1
ATOM 652 O O . LEU A 1 79 ? -17.409 -2.547 9.299 1.00 92.38 79 LEU A O 1
ATOM 656 N N . THR A 1 80 ? -15.579 -1.263 9.330 1.00 93.19 80 THR A N 1
ATOM 657 C CA . THR A 1 80 ? -16.289 -0.048 9.762 1.00 93.19 80 THR A CA 1
ATOM 658 C C . THR A 1 80 ? -17.377 0.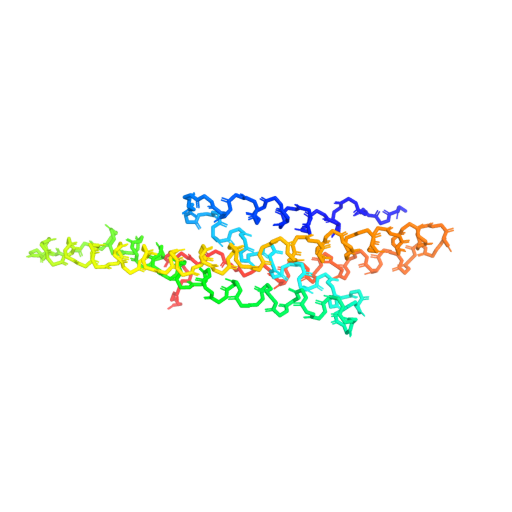346 8.763 1.00 93.19 80 THR A C 1
ATOM 660 O O . THR A 1 80 ? -18.479 0.698 9.179 1.00 93.19 80 THR A O 1
ATOM 663 N N . ALA A 1 81 ? -17.099 0.263 7.456 1.00 90.94 81 ALA A N 1
ATOM 664 C CA . ALA A 1 81 ? -18.089 0.557 6.419 1.00 90.94 81 ALA A CA 1
ATOM 665 C C . ALA A 1 81 ? -19.257 -0.445 6.409 1.00 90.94 81 ALA A C 1
ATOM 667 O O . ALA A 1 81 ? -20.379 -0.065 6.085 1.00 90.94 81 ALA A O 1
ATOM 668 N N . PHE A 1 82 ? -19.017 -1.705 6.780 1.00 89.88 82 PHE A N 1
ATOM 669 C CA . PHE A 1 82 ? -20.085 -2.691 6.940 1.00 89.88 82 PHE A CA 1
ATOM 670 C C . PHE A 1 82 ? -20.911 -2.458 8.189 1.00 89.88 82 PHE A C 1
ATOM 672 O O . PHE A 1 82 ? -22.135 -2.381 8.106 1.00 89.88 82 PHE A O 1
ATOM 679 N N . THR A 1 83 ? -20.249 -2.300 9.333 1.00 91.69 83 THR A N 1
ATOM 680 C CA . THR A 1 83 ? -20.921 -2.064 10.606 1.00 91.69 83 THR A CA 1
ATOM 681 C C . THR A 1 83 ? -21.794 -0.815 10.535 1.00 91.69 83 THR A C 1
ATOM 683 O O . THR A 1 83 ? -22.917 -0.842 11.026 1.00 91.69 83 THR A O 1
ATOM 686 N N . SER A 1 84 ? -21.350 0.261 9.873 1.00 90.81 84 SER A N 1
ATOM 687 C CA . SER A 1 84 ? -22.150 1.488 9.757 1.00 90.81 84 SER A CA 1
ATOM 688 C C . SER A 1 84 ? -23.467 1.284 8.999 1.00 90.81 84 SER A C 1
ATOM 690 O O . SER A 1 84 ? -24.464 1.920 9.341 1.00 90.81 84 SER A O 1
ATOM 692 N N . GLN A 1 85 ? -23.502 0.359 8.038 1.00 89.31 85 GLN A N 1
ATOM 693 C CA . GLN A 1 85 ? -24.681 0.031 7.229 1.00 89.31 85 GLN A CA 1
ATOM 694 C C . GLN A 1 85 ? -25.566 -1.060 7.839 1.00 89.31 85 GLN A C 1
ATOM 696 O O . GLN A 1 85 ? -26.635 -1.343 7.300 1.00 89.31 85 GLN A O 1
ATOM 701 N N . LEU A 1 86 ? -25.129 -1.701 8.923 1.00 88.00 86 LEU A N 1
ATOM 702 C CA . LEU A 1 86 ? -25.906 -2.742 9.581 1.00 88.00 86 LEU A CA 1
ATOM 703 C C . LEU A 1 86 ? -27.120 -2.111 10.275 1.00 88.00 86 LEU A C 1
ATOM 705 O O . LEU A 1 86 ? -26.959 -1.181 11.070 1.00 88.00 86 LEU A O 1
ATOM 709 N N . GLN A 1 87 ? -28.320 -2.587 9.960 1.00 85.75 87 GLN A N 1
ATOM 710 C CA . GLN A 1 87 ? -29.533 -2.262 10.708 1.00 85.75 87 GLN A CA 1
ATOM 711 C C . GLN A 1 87 ? -29.771 -3.403 11.691 1.00 85.75 87 GLN A C 1
ATOM 713 O O . GLN A 1 87 ? -29.924 -4.546 11.268 1.00 85.75 87 GLN A O 1
ATOM 718 N N . VAL A 1 88 ? -29.698 -3.093 12.983 1.00 82.00 88 VAL A N 1
ATOM 719 C CA . VAL A 1 88 ? -29.969 -4.043 14.063 1.00 82.00 88 VAL A CA 1
ATOM 720 C C . VAL A 1 88 ? -30.960 -3.373 14.996 1.00 82.00 88 VAL A C 1
ATOM 722 O O . VAL A 1 88 ? -30.645 -2.337 15.589 1.00 82.00 88 VAL A O 1
ATOM 725 N N . ASP A 1 89 ? -32.162 -3.930 15.069 1.00 85.88 89 ASP A N 1
ATOM 726 C CA . ASP A 1 89 ? -33.227 -3.398 15.910 1.00 85.88 89 ASP A CA 1
ATOM 727 C C . ASP A 1 89 ? -32.878 -3.616 17.384 1.00 85.88 89 ASP A C 1
ATOM 729 O O . ASP A 1 89 ? -32.451 -4.696 17.782 1.00 85.88 89 ASP A O 1
ATOM 733 N N . GLY A 1 90 ? -33.019 -2.570 18.200 1.00 84.75 90 GLY A N 1
ATOM 734 C CA . GLY A 1 90 ? -32.753 -2.634 19.642 1.00 84.75 90 GLY A CA 1
ATOM 735 C C . GLY A 1 90 ? -31.274 -2.665 20.064 1.00 84.75 90 GLY A C 1
ATOM 736 O O . GLY A 1 90 ? -31.008 -2.567 21.256 1.00 84.75 90 GLY A O 1
ATOM 737 N N . GLU A 1 91 ? -30.307 -2.724 19.138 1.00 88.06 91 GLU A N 1
ATOM 738 C CA . GLU A 1 91 ? -28.866 -2.848 19.457 1.00 88.06 91 GLU A CA 1
ATOM 739 C C . GLU A 1 91 ? -28.015 -1.631 19.033 1.00 88.06 91 GLU A C 1
ATOM 741 O O . GLU A 1 91 ? -26.830 -1.747 18.694 1.00 88.06 91 GLU A O 1
ATOM 746 N N . ALA A 1 92 ? -28.602 -0.431 19.037 1.00 86.94 92 ALA A N 1
ATOM 747 C CA . ALA A 1 92 ? -27.904 0.789 18.621 1.00 86.94 92 ALA A CA 1
ATOM 748 C C . ALA A 1 92 ? -26.603 1.029 19.416 1.00 86.94 92 ALA A C 1
ATOM 750 O O . ALA A 1 92 ? -25.564 1.328 18.820 1.00 86.94 92 ALA A O 1
ATOM 751 N N . ASP A 1 93 ? -26.629 0.816 20.733 1.00 90.31 93 ASP A N 1
ATOM 752 C CA . ASP A 1 93 ? -25.466 1.016 21.605 1.00 90.31 93 ASP A CA 1
ATOM 753 C C . ASP A 1 93 ? -24.347 0.005 21.324 1.00 90.31 93 ASP A C 1
ATOM 755 O O . ASP A 1 93 ? -23.173 0.374 21.235 1.00 90.31 93 ASP A O 1
ATOM 759 N N . CYS A 1 94 ? -24.693 -1.265 21.089 1.00 92.50 94 CYS A N 1
ATOM 760 C CA . CYS A 1 94 ? -23.726 -2.300 20.717 1.00 92.50 94 CYS A CA 1
ATOM 761 C C . CYS A 1 94 ? -23.047 -1.975 19.378 1.00 92.50 94 CYS A C 1
ATOM 763 O O . CYS A 1 94 ? -21.829 -2.129 19.233 1.00 92.50 94 CYS A O 1
ATOM 765 N N . LYS A 1 95 ? -23.808 -1.455 18.406 1.00 93.25 95 LYS A N 1
ATOM 766 C CA . LYS A 1 95 ? -23.264 -0.985 17.126 1.00 93.25 95 LYS A CA 1
ATOM 767 C C . LYS A 1 95 ? -22.284 0.176 17.316 1.00 93.25 95 LYS A C 1
ATOM 769 O O . LYS A 1 95 ? -21.230 0.181 16.675 1.00 93.25 95 LYS A O 1
ATOM 774 N N . VAL A 1 96 ? -22.598 1.139 18.186 1.00 93.44 96 VAL A N 1
ATOM 775 C CA . VAL A 1 96 ? -21.693 2.256 18.509 1.00 93.44 96 VAL A CA 1
ATOM 776 C C . VAL A 1 96 ? -20.394 1.736 19.129 1.00 93.44 96 VAL A C 1
ATOM 778 O O . VAL A 1 96 ? -19.318 2.039 18.611 1.00 93.44 96 VAL A O 1
ATOM 781 N N . GLN A 1 97 ? -20.475 0.871 20.143 1.00 95.88 97 GLN A N 1
ATOM 782 C CA . GLN A 1 97 ? -19.296 0.277 20.791 1.00 95.88 97 GLN A CA 1
ATOM 783 C C . GLN A 1 97 ? -18.408 -0.492 19.800 1.00 95.88 97 GLN A C 1
ATOM 785 O O . GLN A 1 97 ? -17.175 -0.393 19.831 1.00 95.88 97 GLN A O 1
ATOM 790 N N . LEU A 1 98 ? -19.014 -1.234 18.869 1.00 95.44 98 LEU A N 1
ATOM 791 C CA . LEU A 1 98 ? -18.272 -1.933 17.822 1.00 95.44 98 LEU A CA 1
ATOM 792 C C . LEU A 1 98 ? -17.552 -0.953 16.881 1.00 95.44 98 LEU A C 1
ATOM 794 O O . LEU A 1 98 ? -16.382 -1.163 16.549 1.00 95.44 98 LEU A O 1
ATOM 798 N N . LEU A 1 99 ? -18.211 0.133 16.464 1.00 95.56 99 LEU A N 1
ATOM 799 C CA . LEU A 1 99 ? -17.59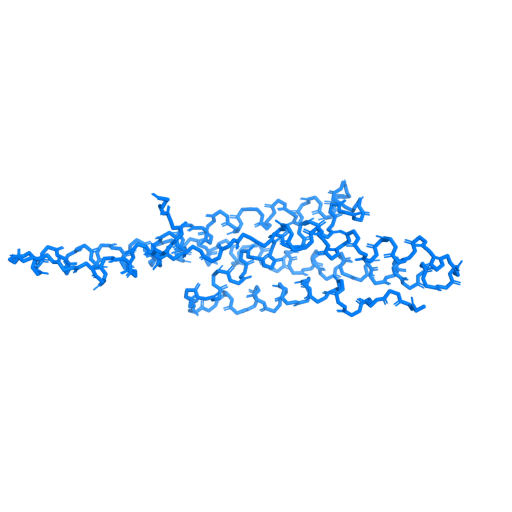3 1.162 15.621 1.00 95.56 99 LEU A CA 1
ATOM 800 C C . LEU A 1 99 ? -16.402 1.835 16.319 1.00 95.56 99 LEU A C 1
ATOM 802 O O . LEU A 1 99 ? -15.352 2.019 15.693 1.00 95.56 99 LEU A O 1
ATOM 806 N N . GLU A 1 100 ? -16.521 2.137 17.611 1.00 96.88 100 GLU A N 1
ATOM 807 C CA . GLU A 1 100 ? -15.430 2.686 18.426 1.00 96.88 100 GLU A CA 1
ATOM 808 C C . GLU A 1 100 ? -14.246 1.717 18.532 1.00 96.88 100 GLU A C 1
ATOM 810 O O . GLU A 1 100 ? -13.080 2.107 18.350 1.00 96.88 100 GLU A O 1
ATOM 815 N N . HIS A 1 101 ? -14.532 0.430 18.752 1.00 97.31 101 HIS A N 1
ATOM 816 C CA . HIS A 1 101 ? -13.512 -0.612 18.780 1.00 97.31 101 HIS A CA 1
ATOM 817 C C . HIS A 1 101 ? -12.751 -0.682 17.448 1.00 97.31 101 HIS A C 1
ATOM 819 O O . HIS A 1 101 ? -11.513 -0.654 17.426 1.00 97.31 101 HIS A O 1
ATOM 825 N N . LEU A 1 102 ? -13.471 -0.721 16.322 1.00 96.50 102 LEU A N 1
ATOM 826 C CA . LEU A 1 102 ? -12.881 -0.761 14.981 1.00 96.50 102 LEU A CA 1
ATOM 827 C C . LEU A 1 102 ? -12.048 0.498 14.687 1.00 96.50 102 LEU A C 1
ATOM 829 O O . LEU A 1 102 ? -10.929 0.393 14.172 1.00 96.50 102 LEU A O 1
ATOM 833 N N . GLY A 1 103 ? -12.528 1.681 15.082 1.00 95.50 103 GLY A N 1
ATOM 834 C CA . GLY A 1 103 ? -11.787 2.941 14.966 1.00 95.50 103 GLY A CA 1
ATOM 835 C C . GLY A 1 103 ? -10.476 2.939 15.763 1.00 95.50 103 GLY A C 1
ATOM 836 O O . GLY A 1 103 ? -9.420 3.365 15.266 1.00 95.50 103 GLY A O 1
ATOM 837 N N . THR A 1 104 ? -10.500 2.372 16.970 1.00 96.88 104 THR A N 1
ATOM 838 C CA . THR A 1 104 ? -9.314 2.206 17.822 1.00 96.88 104 THR A CA 1
ATOM 839 C C . THR A 1 104 ? -8.299 1.247 17.191 1.00 96.88 104 THR A C 1
ATOM 841 O O . THR A 1 104 ? -7.107 1.572 17.077 1.00 96.88 104 THR A O 1
ATOM 844 N N . GLN A 1 105 ? -8.750 0.088 16.697 1.00 97.62 105 GLN A N 1
ATOM 845 C CA . GLN A 1 105 ? -7.883 -0.871 16.000 1.00 97.62 105 GLN A CA 1
ATOM 846 C C . GLN A 1 105 ? -7.279 -0.268 14.727 1.00 97.62 105 GLN A C 1
ATOM 848 O O . GLN A 1 105 ? -6.070 -0.392 14.488 1.00 97.62 105 GLN A O 1
ATOM 853 N N . ARG A 1 106 ? -8.081 0.459 13.938 1.00 95.56 106 ARG A N 1
ATOM 854 C CA . ARG A 1 106 ? -7.619 1.168 12.738 1.00 95.56 106 ARG A CA 1
ATOM 855 C C . ARG A 1 106 ? -6.478 2.120 13.074 1.00 95.56 106 ARG A C 1
ATOM 857 O O . ARG A 1 106 ? -5.422 2.075 12.435 1.00 95.56 106 ARG A O 1
ATOM 864 N N . SER A 1 107 ? -6.649 2.938 14.110 1.00 94.06 107 SER A N 1
ATOM 865 C CA . SER A 1 107 ? -5.644 3.902 14.570 1.00 94.06 107 SER A CA 1
ATOM 866 C C . SER A 1 107 ? -4.348 3.216 15.011 1.00 94.06 107 SER A C 1
ATOM 868 O O . SER A 1 107 ? -3.248 3.636 14.622 1.00 94.06 107 SER A O 1
ATOM 870 N N . LYS A 1 108 ? -4.457 2.097 15.738 1.00 95.81 108 LYS A N 1
ATOM 871 C CA . LYS A 1 108 ? -3.320 1.258 16.150 1.00 95.81 108 LYS A CA 1
ATOM 872 C C . LYS A 1 108 ? -2.564 0.690 14.946 1.00 95.81 108 LYS A C 1
ATOM 874 O O . LYS A 1 108 ? -1.330 0.758 14.899 1.00 95.81 108 LYS A O 1
ATOM 879 N N . HIS A 1 109 ? -3.268 0.156 13.951 1.00 95.44 109 HIS A N 1
ATOM 880 C CA . HIS A 1 109 ? -2.655 -0.371 12.729 1.00 95.44 109 HIS A CA 1
ATOM 881 C C . HIS A 1 109 ? -2.017 0.726 11.874 1.00 95.44 109 HIS A C 1
ATOM 883 O O . HIS A 1 109 ? -0.885 0.552 11.410 1.00 95.44 109 HIS A O 1
ATOM 889 N N . ALA A 1 110 ? -2.672 1.881 11.747 1.00 92.94 110 ALA A N 1
ATOM 890 C CA . ALA A 1 110 ? -2.141 3.031 11.026 1.00 92.94 110 ALA A CA 1
ATOM 891 C C . ALA A 1 110 ? -0.857 3.563 11.684 1.00 92.94 110 ALA A C 1
ATOM 893 O O . ALA A 1 110 ? 0.119 3.843 10.986 1.00 92.94 110 ALA A O 1
ATOM 894 N N . LYS A 1 111 ? -0.788 3.612 13.024 1.00 92.94 111 LYS A N 1
ATOM 895 C CA . LYS A 1 111 ? 0.440 3.971 13.759 1.00 92.94 111 LYS A CA 1
ATOM 896 C C . LYS A 1 111 ? 1.590 3.009 13.444 1.00 92.94 111 LYS A C 1
ATOM 898 O O . LYS A 1 111 ? 2.694 3.460 13.139 1.00 92.94 111 LYS A O 1
ATOM 903 N N . LYS A 1 112 ? 1.333 1.694 13.436 1.00 93.62 112 LYS A N 1
ATOM 904 C CA . LYS A 1 112 ? 2.338 0.676 13.063 1.00 93.62 112 LYS A CA 1
ATOM 905 C C . LYS A 1 112 ? 2.793 0.821 11.606 1.00 93.62 112 LYS A C 1
ATOM 907 O O . LYS A 1 112 ? 3.982 0.686 11.325 1.00 93.62 112 LYS A O 1
ATOM 912 N N . MET A 1 113 ? 1.871 1.111 10.686 1.00 92.56 113 MET A N 1
ATOM 913 C CA . MET A 1 113 ? 2.191 1.362 9.277 1.00 92.56 113 MET A CA 1
ATOM 914 C C . MET A 1 113 ? 3.077 2.604 9.113 1.00 92.56 113 MET A C 1
ATOM 916 O O . MET A 1 113 ? 4.110 2.531 8.449 1.00 92.56 113 MET A O 1
ATOM 920 N N . ARG A 1 114 ? 2.727 3.717 9.771 1.00 91.00 114 ARG A N 1
ATOM 921 C CA . ARG A 1 114 ? 3.531 4.949 9.763 1.00 91.00 114 ARG A CA 1
ATOM 922 C C . ARG A 1 114 ? 4.914 4.740 10.373 1.00 91.00 114 ARG A C 1
ATOM 924 O O . ARG A 1 114 ? 5.885 5.258 9.836 1.00 91.00 114 ARG A O 1
ATOM 931 N N . GLY A 1 115 ? 5.024 3.959 11.448 1.00 91.75 115 GLY A N 1
ATOM 932 C CA . GLY A 1 115 ? 6.318 3.595 12.035 1.00 91.75 115 GLY A CA 1
ATOM 933 C C . GLY A 1 115 ? 7.231 2.882 11.033 1.00 91.75 115 GLY A C 1
ATOM 934 O O . GLY A 1 115 ? 8.396 3.245 10.890 1.00 91.75 115 GLY A O 1
ATOM 935 N N . LEU A 1 116 ? 6.681 1.935 10.267 1.00 91.88 116 LEU A N 1
ATOM 936 C CA . LEU A 1 116 ? 7.424 1.253 9.206 1.00 91.88 116 LEU A CA 1
ATOM 937 C C . LEU A 1 116 ? 7.817 2.211 8.069 1.00 91.88 116 LEU A C 1
ATOM 939 O O . LEU A 1 116 ? 8.949 2.170 7.604 1.00 91.88 116 LEU A O 1
ATOM 943 N N . LEU A 1 117 ? 6.915 3.108 7.657 1.00 90.75 117 LEU A N 1
ATOM 944 C CA . LEU A 1 117 ? 7.206 4.135 6.647 1.00 90.75 117 LEU A CA 1
ATOM 945 C C . LEU A 1 117 ? 8.311 5.100 7.084 1.00 90.75 117 LEU A C 1
ATOM 947 O O . LEU A 1 117 ? 9.146 5.469 6.265 1.00 90.75 117 LEU A O 1
ATOM 951 N N . ARG A 1 118 ? 8.348 5.493 8.360 1.00 90.25 118 ARG A N 1
ATOM 952 C CA . ARG A 1 118 ? 9.418 6.348 8.896 1.00 90.25 118 ARG A CA 1
ATOM 953 C C . ARG A 1 118 ? 10.779 5.658 8.825 1.00 90.25 118 ARG A C 1
ATOM 955 O O . ARG A 1 118 ? 11.756 6.297 8.457 1.00 90.25 118 ARG A O 1
ATOM 962 N N . LYS A 1 119 ? 10.827 4.358 9.130 1.00 90.44 119 LYS A N 1
ATOM 963 C CA . LYS A 1 119 ? 12.064 3.567 9.113 1.00 90.44 119 LYS A CA 1
ATOM 964 C C . LYS A 1 119 ? 12.538 3.244 7.692 1.00 90.44 119 LYS A C 1
ATOM 966 O O . LYS A 1 119 ? 13.689 3.492 7.348 1.00 90.44 119 LYS A O 1
ATOM 971 N N . ASP A 1 120 ? 11.640 2.725 6.858 1.00 89.56 120 ASP A N 1
ATOM 972 C CA . ASP A 1 120 ? 11.999 2.095 5.582 1.00 89.56 120 ASP A CA 1
ATOM 973 C C . ASP A 1 120 ? 11.609 2.939 4.353 1.00 89.56 120 ASP A C 1
ATOM 975 O O . ASP A 1 120 ? 12.005 2.624 3.229 1.00 89.56 120 ASP A O 1
ATOM 979 N N . GLY A 1 121 ? 10.863 4.035 4.527 1.00 88.62 121 GLY A N 1
ATOM 980 C CA . GLY A 1 121 ? 10.289 4.815 3.426 1.00 88.62 121 GLY A CA 1
ATOM 981 C C . GLY A 1 121 ? 11.325 5.499 2.535 1.00 88.62 121 GLY A C 1
ATOM 982 O O . GLY A 1 121 ? 11.239 5.400 1.312 1.00 88.62 121 GLY A O 1
ATOM 983 N N . SER A 1 122 ? 12.336 6.155 3.114 1.00 90.50 122 SER A N 1
ATOM 984 C CA . SER A 1 122 ? 13.401 6.809 2.332 1.00 90.50 122 SER A CA 1
ATOM 985 C C . SER A 1 122 ? 14.258 5.799 1.546 1.00 90.50 122 SER A C 1
ATOM 987 O O . SER A 1 122 ? 14.395 5.961 0.326 1.00 90.50 122 SER A O 1
ATOM 989 N N . PRO A 1 123 ? 14.765 4.707 2.160 1.00 92.94 123 PRO A N 1
ATOM 990 C CA . PRO A 1 123 ? 15.417 3.626 1.420 1.00 92.94 123 PRO A CA 1
ATOM 991 C C . PRO A 1 123 ? 14.541 3.047 0.304 1.00 92.94 123 PRO A C 1
ATOM 993 O O . PRO A 1 123 ? 15.013 2.886 -0.825 1.00 92.94 123 PRO A O 1
ATOM 996 N N . LEU A 1 124 ? 13.261 2.788 0.584 1.00 92.50 124 LEU A N 1
ATOM 997 C CA . LEU A 1 124 ? 12.313 2.261 -0.394 1.00 92.50 124 LEU A CA 1
ATOM 998 C C . LEU A 1 124 ? 12.122 3.218 -1.579 1.00 92.50 124 LEU A C 1
ATOM 1000 O O . LEU A 1 124 ? 12.181 2.789 -2.732 1.00 92.50 124 LEU A O 1
ATOM 1004 N N . LEU A 1 125 ? 11.966 4.520 -1.326 1.00 90.81 125 LEU A N 1
ATOM 1005 C CA . LEU A 1 125 ? 11.857 5.537 -2.375 1.00 90.81 125 LEU A CA 1
ATOM 1006 C C . LEU A 1 125 ? 13.114 5.601 -3.251 1.00 90.81 125 LEU A C 1
ATOM 1008 O O . LEU A 1 125 ? 13.002 5.697 -4.475 1.00 90.81 125 LEU A O 1
ATOM 1012 N N . LYS A 1 126 ? 14.310 5.501 -2.656 1.00 92.31 126 LYS A N 1
ATOM 1013 C CA . LYS A 1 126 ? 15.575 5.457 -3.411 1.00 92.31 126 LYS A CA 1
ATOM 1014 C C . LYS A 1 126 ? 15.636 4.229 -4.322 1.00 92.31 126 LYS A C 1
ATOM 1016 O O . LYS A 1 126 ? 15.989 4.365 -5.495 1.00 92.31 126 LYS A O 1
ATOM 1021 N N . ARG A 1 127 ? 15.256 3.049 -3.816 1.00 92.88 127 ARG A N 1
ATOM 1022 C CA . ARG A 1 127 ? 15.196 1.809 -4.613 1.00 92.88 127 ARG A CA 1
ATOM 1023 C C . ARG A 1 127 ? 14.181 1.922 -5.748 1.00 92.88 127 ARG A C 1
ATOM 1025 O O . ARG A 1 127 ? 14.533 1.638 -6.888 1.00 92.88 127 ARG A O 1
ATOM 1032 N N . LEU A 1 128 ? 12.981 2.436 -5.465 1.00 90.62 128 LEU A N 1
ATOM 1033 C CA . LEU A 1 128 ? 11.951 2.697 -6.475 1.00 90.62 128 LEU A CA 1
ATOM 1034 C C . LEU A 1 128 ? 12.454 3.639 -7.567 1.00 90.62 128 LEU A C 1
ATOM 1036 O O . LEU A 1 128 ? 12.228 3.365 -8.742 1.00 90.62 128 LEU A O 1
ATOM 1040 N N . LYS A 1 129 ? 13.152 4.726 -7.213 1.00 89.88 129 LYS A N 1
ATOM 1041 C CA . LYS A 1 129 ? 13.714 5.663 -8.196 1.00 89.88 129 LYS A CA 1
ATOM 1042 C C . LYS A 1 129 ? 14.706 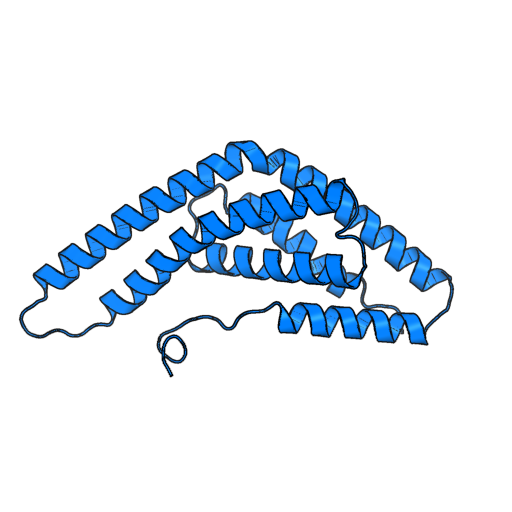4.954 -9.121 1.00 89.88 129 LYS A C 1
ATOM 1044 O O . LYS A 1 129 ? 14.550 5.045 -10.337 1.00 89.88 129 LYS A O 1
ATOM 1049 N N . ARG A 1 130 ? 15.646 4.188 -8.550 1.00 90.38 130 ARG A N 1
ATOM 1050 C CA . ARG A 1 130 ? 16.651 3.400 -9.291 1.00 90.38 130 ARG A CA 1
ATOM 1051 C C . ARG A 1 130 ? 16.013 2.385 -10.240 1.00 90.38 130 ARG A C 1
ATOM 1053 O O . ARG A 1 130 ? 16.364 2.373 -11.418 1.00 90.38 130 ARG A O 1
ATOM 1060 N N . SER A 1 131 ? 15.060 1.585 -9.754 1.00 88.38 131 SER A N 1
ATOM 1061 C CA . SER A 1 131 ? 14.340 0.605 -10.583 1.00 88.38 131 SER A CA 1
ATOM 1062 C C . SER A 1 131 ? 13.616 1.295 -11.733 1.00 88.38 131 SER A C 1
ATOM 1064 O O . SER A 1 131 ? 13.661 0.844 -12.871 1.00 88.38 131 SER A O 1
ATOM 1066 N N . SER A 1 132 ? 13.004 2.445 -11.458 1.00 86.56 132 SER A N 1
ATOM 1067 C CA . SER A 1 132 ? 12.268 3.189 -12.469 1.00 86.56 132 SER A CA 1
ATOM 1068 C C . SER A 1 132 ? 13.195 3.736 -13.573 1.00 86.56 132 SER A C 1
ATOM 1070 O O . SER A 1 132 ? 12.907 3.553 -14.753 1.00 86.56 132 SER A O 1
ATOM 1072 N N . THR A 1 133 ? 14.349 4.320 -13.223 1.00 87.62 133 THR A N 1
ATOM 1073 C CA . THR A 1 133 ? 15.339 4.788 -14.211 1.00 87.62 133 THR A CA 1
ATOM 1074 C C . THR A 1 133 ? 15.878 3.629 -15.048 1.00 87.62 133 THR A C 1
ATOM 1076 O O . THR A 1 133 ? 16.140 3.786 -16.236 1.00 87.62 133 THR A O 1
ATOM 1079 N N . ARG A 1 134 ? 16.029 2.444 -14.447 1.00 86.31 134 ARG A N 1
ATOM 1080 C CA . ARG A 1 134 ? 16.454 1.238 -15.160 1.00 86.31 134 ARG A CA 1
ATOM 1081 C C . ARG A 1 134 ? 15.413 0.778 -16.176 1.00 86.31 134 ARG A C 1
ATOM 1083 O O . ARG A 1 134 ? 15.778 0.544 -17.321 1.00 86.31 134 ARG A O 1
ATOM 1090 N N . ILE A 1 135 ? 14.146 0.686 -15.775 1.00 82.62 135 ILE A N 1
ATOM 1091 C CA . ILE A 1 135 ? 13.045 0.326 -16.681 1.00 82.62 135 ILE A CA 1
ATOM 1092 C C . ILE A 1 135 ? 12.985 1.311 -17.848 1.00 82.62 135 ILE A C 1
ATOM 1094 O O . ILE A 1 135 ? 12.920 0.888 -18.995 1.00 82.62 135 ILE A O 1
ATOM 1098 N N . GLN A 1 136 ? 13.111 2.612 -17.575 1.00 81.94 136 GLN A N 1
ATOM 1099 C CA . GLN A 1 136 ? 13.143 3.634 -18.619 1.00 81.94 136 GLN A CA 1
ATOM 1100 C C . GLN A 1 136 ? 14.279 3.399 -19.628 1.00 81.94 136 GLN A C 1
ATOM 1102 O O . GLN A 1 136 ? 14.043 3.452 -20.830 1.00 81.94 136 GLN A O 1
ATOM 1107 N N . LYS A 1 137 ? 15.493 3.085 -19.157 1.00 84.31 137 LYS A N 1
ATOM 1108 C CA . LYS A 1 137 ? 16.632 2.773 -20.037 1.00 84.31 137 LYS A CA 1
ATOM 1109 C C . LYS A 1 137 ? 16.413 1.502 -20.863 1.00 84.31 137 LYS A C 1
ATOM 1111 O O . LYS A 1 137 ? 16.838 1.462 -22.011 1.00 84.31 137 LYS A O 1
ATOM 1116 N N . LEU A 1 138 ? 15.792 0.470 -20.289 1.00 80.38 138 LEU A N 1
ATOM 1117 C CA . LEU A 1 138 ? 15.489 -0.774 -21.007 1.00 80.38 138 LEU A CA 1
ATOM 1118 C C . LEU A 1 138 ? 14.468 -0.535 -22.120 1.00 80.38 138 LEU A C 1
ATOM 1120 O O . LEU A 1 138 ? 14.694 -0.958 -23.247 1.00 80.38 138 LEU A O 1
ATOM 1124 N N . LEU A 1 139 ? 13.404 0.209 -21.820 1.00 74.50 139 LEU A N 1
ATOM 1125 C CA . LEU A 1 139 ? 12.371 0.543 -22.797 1.00 74.50 139 LEU A CA 1
ATOM 1126 C C . LEU A 1 139 ? 12.920 1.419 -23.934 1.00 74.50 139 LEU A C 1
ATOM 1128 O O . LEU A 1 139 ? 12.689 1.109 -25.094 1.00 74.50 139 LEU A O 1
ATOM 1132 N N . GLN A 1 140 ? 13.730 2.438 -23.623 1.00 77.75 140 GLN A N 1
ATOM 1133 C CA . GLN A 1 140 ? 14.379 3.273 -24.647 1.00 77.75 140 GLN A CA 1
ATOM 1134 C C . GLN A 1 140 ? 15.317 2.476 -25.565 1.00 77.75 140 GLN A C 1
ATOM 1136 O O . GLN A 1 140 ? 15.454 2.803 -26.740 1.00 77.75 140 GLN A O 1
ATOM 1141 N N . ARG A 1 141 ? 15.995 1.445 -25.042 1.00 78.06 141 ARG A N 1
ATOM 1142 C CA . ARG A 1 141 ? 16.831 0.550 -25.860 1.00 78.06 141 ARG A CA 1
ATOM 1143 C C . ARG A 1 141 ? 15.981 -0.340 -26.762 1.00 78.06 141 ARG A C 1
ATOM 1145 O O . ARG A 1 141 ? 16.313 -0.481 -27.930 1.00 78.06 141 ARG A O 1
ATOM 1152 N N . ALA A 1 142 ? 14.885 -0.889 -26.241 1.00 71.56 142 ALA A N 1
ATOM 1153 C CA . ALA A 1 142 ? 13.956 -1.700 -27.025 1.00 71.56 142 ALA A CA 1
ATOM 1154 C C . ALA A 1 142 ? 13.314 -0.895 -28.170 1.00 71.56 142 ALA A C 1
ATOM 1156 O O . ALA A 1 142 ? 13.227 -1.392 -29.286 1.00 71.56 142 ALA A O 1
ATOM 1157 N N . GLU A 1 143 ? 12.944 0.368 -27.926 1.00 70.12 143 GLU A N 1
ATOM 1158 C CA . GLU A 1 143 ? 12.415 1.269 -28.963 1.00 70.12 143 GLU A CA 1
ATOM 1159 C C . GLU A 1 143 ? 13.436 1.564 -30.073 1.00 70.12 143 GLU A C 1
ATOM 1161 O O . GLU A 1 143 ? 13.068 1.611 -31.243 1.00 70.12 143 GLU A O 1
ATOM 1166 N N . ARG A 1 144 ? 14.717 1.744 -29.725 1.00 72.88 144 ARG A N 1
ATOM 1167 C CA . ARG A 1 144 ? 15.788 2.022 -30.700 1.00 72.88 144 ARG A CA 1
ATOM 1168 C C . ARG A 1 144 ? 16.164 0.814 -31.554 1.00 72.88 144 ARG A C 1
ATOM 1170 O O . ARG A 1 144 ? 16.606 1.002 -32.679 1.00 72.88 144 ARG A O 1
ATOM 1177 N N . ASN A 1 145 ? 15.990 -0.398 -31.031 1.00 69.50 145 ASN A N 1
ATOM 1178 C CA . ASN A 1 145 ? 16.395 -1.631 -31.706 1.00 69.50 145 ASN A CA 1
ATOM 1179 C C . ASN A 1 145 ? 15.361 -2.149 -32.726 1.00 69.50 145 ASN A C 1
ATOM 1181 O O . ASN A 1 145 ? 15.575 -3.204 -33.307 1.00 69.50 145 ASN A O 1
ATOM 1185 N N . GLY A 1 146 ? 14.259 -1.426 -32.962 1.00 58.34 146 GLY A N 1
ATOM 1186 C CA . GLY A 1 146 ? 13.374 -1.662 -34.111 1.00 58.34 146 GLY A CA 1
ATOM 1187 C C . GLY A 1 146 ? 12.517 -2.932 -34.071 1.00 58.34 146 GLY A C 1
ATOM 1188 O O . GLY A 1 146 ? 11.806 -3.199 -35.034 1.00 58.34 146 GLY A O 1
ATOM 1189 N N . ASP A 1 147 ? 12.521 -3.691 -32.974 1.00 57.47 147 ASP A N 1
ATOM 1190 C CA . ASP A 1 147 ? 11.795 -4.963 -32.880 1.00 57.47 147 ASP A CA 1
ATOM 1191 C C . ASP A 1 147 ? 10.314 -4.737 -32.515 1.00 57.47 147 ASP A C 1
ATOM 1193 O O . ASP A 1 147 ? 9.860 -4.939 -31.384 1.00 57.47 147 ASP A O 1
ATOM 1197 N N . GLY A 1 148 ? 9.566 -4.169 -33.466 1.00 58.38 148 GLY A N 1
ATOM 1198 C CA . GLY A 1 148 ? 8.214 -3.642 -33.262 1.00 58.38 148 GLY A CA 1
ATOM 1199 C C . GLY A 1 148 ? 7.198 -4.672 -32.761 1.00 58.38 148 GLY A C 1
ATOM 1200 O O . GLY A 1 148 ? 6.344 -4.324 -31.947 1.00 58.38 148 GLY A O 1
ATOM 1201 N N . THR A 1 149 ? 7.314 -5.933 -33.179 1.00 57.38 149 THR A N 1
ATOM 1202 C CA . THR A 1 149 ? 6.422 -7.038 -32.784 1.00 57.38 149 THR A CA 1
ATOM 1203 C C . THR A 1 149 ? 6.705 -7.526 -31.361 1.00 57.38 149 THR A C 1
ATOM 1205 O O . THR A 1 149 ? 5.779 -7.615 -30.546 1.00 57.38 149 THR A O 1
ATOM 1208 N N . ALA A 1 150 ? 7.975 -7.751 -31.006 1.00 59.97 150 ALA A N 1
ATOM 1209 C CA . ALA A 1 150 ? 8.382 -8.098 -29.639 1.00 59.97 150 ALA A CA 1
ATOM 1210 C C . ALA A 1 150 ? 8.030 -6.977 -28.644 1.00 59.97 150 ALA A C 1
ATOM 1212 O O . ALA A 1 150 ? 7.549 -7.221 -27.536 1.00 59.97 150 ALA A O 1
ATOM 1213 N N . SER A 1 151 ? 8.191 -5.731 -29.084 1.00 63.78 151 SER A N 1
ATOM 1214 C CA . SER A 1 151 ? 7.824 -4.515 -28.362 1.00 63.78 151 SER A CA 1
ATOM 1215 C C . SER A 1 151 ? 6.313 -4.440 -28.078 1.00 63.78 151 SER A C 1
ATOM 1217 O O . SER A 1 151 ? 5.909 -4.197 -26.937 1.00 63.78 151 SER A O 1
ATOM 1219 N N . THR A 1 152 ? 5.455 -4.750 -29.060 1.00 63.41 152 THR A N 1
ATOM 1220 C CA . THR A 1 152 ? 3.994 -4.811 -28.855 1.00 63.41 152 THR A CA 1
ATOM 1221 C C . THR A 1 152 ? 3.559 -5.951 -27.938 1.00 63.41 152 THR A C 1
ATOM 1223 O O . THR A 1 152 ? 2.768 -5.717 -27.024 1.00 63.41 152 THR A O 1
ATOM 1226 N N . ALA A 1 153 ? 4.114 -7.155 -28.109 1.00 65.38 153 ALA A N 1
ATOM 1227 C CA . ALA A 1 153 ? 3.798 -8.299 -27.256 1.00 65.38 153 ALA A CA 1
ATOM 1228 C C . ALA A 1 153 ? 4.202 -8.039 -25.795 1.00 65.38 153 ALA A C 1
ATOM 1230 O O . ALA A 1 153 ? 3.458 -8.356 -24.869 1.00 65.38 153 ALA A O 1
ATOM 1231 N N . MET A 1 154 ? 5.346 -7.383 -25.578 1.00 67.38 154 MET A N 1
ATOM 1232 C CA . MET A 1 154 ? 5.810 -6.991 -24.248 1.00 67.38 154 MET A CA 1
ATOM 1233 C C . MET A 1 154 ? 4.926 -5.906 -23.618 1.00 67.38 154 MET A C 1
ATOM 1235 O O . MET A 1 154 ? 4.614 -5.989 -22.430 1.00 67.38 154 MET A O 1
ATOM 1239 N N . ALA A 1 155 ? 4.484 -4.904 -24.389 1.00 66.06 155 ALA A N 1
ATOM 1240 C CA . ALA A 1 155 ? 3.511 -3.915 -23.913 1.00 66.06 155 ALA A CA 1
ATOM 1241 C C . ALA A 1 155 ? 2.199 -4.575 -23.472 1.00 66.06 155 ALA A C 1
ATOM 1243 O O . ALA A 1 155 ? 1.682 -4.249 -22.401 1.00 66.06 155 ALA A O 1
ATOM 1244 N N . GLU A 1 156 ? 1.689 -5.508 -24.273 1.00 68.62 156 GLU A N 1
ATOM 1245 C CA . GLU A 1 156 ? 0.421 -6.182 -24.007 1.00 68.62 156 GLU A CA 1
ATOM 1246 C C . GLU A 1 156 ? 0.530 -7.133 -22.809 1.00 68.62 156 GLU A C 1
ATOM 1248 O O . GLU A 1 156 ? -0.301 -7.085 -21.903 1.00 68.62 156 GLU A O 1
ATOM 1253 N N . ALA A 1 157 ? 1.623 -7.896 -22.705 1.00 70.94 157 ALA A N 1
ATOM 1254 C CA . ALA A 1 157 ? 1.915 -8.724 -21.536 1.00 70.94 157 ALA A CA 1
ATOM 1255 C C . ALA A 1 157 ? 2.014 -7.890 -20.247 1.00 70.94 157 ALA A C 1
ATOM 1257 O O . ALA A 1 157 ? 1.519 -8.302 -19.195 1.00 70.94 157 ALA A O 1
ATOM 1258 N N . LEU A 1 158 ? 2.600 -6.688 -20.314 1.00 69.94 158 LEU A N 1
ATOM 1259 C CA . LEU A 1 158 ? 2.664 -5.766 -19.177 1.00 69.94 158 LEU A CA 1
ATOM 1260 C C . LEU A 1 158 ? 1.296 -5.185 -18.819 1.00 69.94 158 LEU A C 1
ATOM 1262 O O . LEU A 1 158 ? 1.008 -5.006 -17.631 1.00 69.94 158 LEU A O 1
ATOM 1266 N N . ARG A 1 159 ? 0.460 -4.890 -19.822 1.00 71.19 159 ARG A N 1
ATOM 1267 C CA . ARG A 1 159 ? -0.918 -4.429 -19.624 1.00 71.19 159 ARG A CA 1
ATOM 1268 C C . ARG A 1 159 ? -1.731 -5.502 -18.909 1.00 71.19 159 ARG A C 1
ATOM 1270 O O . ARG A 1 159 ? -2.213 -5.241 -17.808 1.00 71.19 159 ARG A O 1
ATOM 1277 N N . LEU A 1 160 ? -1.775 -6.707 -19.473 1.00 71.19 160 LEU A N 1
ATOM 1278 C CA . LEU A 1 160 ? -2.490 -7.854 -18.916 1.00 71.19 160 LEU A CA 1
ATOM 1279 C C . LEU A 1 160 ? -1.984 -8.207 -17.512 1.00 71.19 160 LEU A C 1
ATOM 1281 O O . LEU A 1 160 ? -2.781 -8.344 -16.590 1.00 71.19 160 LEU A O 1
ATOM 1285 N N . SER A 1 161 ? -0.664 -8.245 -17.296 1.00 70.38 161 SER A N 1
ATOM 1286 C CA . SER A 1 161 ? -0.091 -8.497 -15.962 1.00 70.38 161 SER A CA 1
ATOM 1287 C C . SER A 1 161 ? -0.492 -7.425 -14.945 1.00 70.38 161 SER A C 1
ATOM 1289 O O . SER A 1 161 ? -0.728 -7.725 -13.776 1.00 70.38 161 SER A O 1
ATOM 1291 N N . SER A 1 162 ? -0.581 -6.159 -15.363 1.00 68.81 162 SER A N 1
ATOM 1292 C CA . SER A 1 162 ? -1.033 -5.071 -14.496 1.00 68.81 162 SER A CA 1
ATOM 1293 C C . SER A 1 162 ? -2.537 -5.129 -14.210 1.00 68.81 162 SER A C 1
ATOM 1295 O O . SER A 1 162 ? -2.938 -4.735 -13.116 1.00 68.81 162 SER A O 1
ATOM 1297 N N . GLU A 1 163 ? -3.355 -5.545 -15.175 1.00 73.44 163 GLU A N 1
ATOM 1298 C CA . GLU A 1 163 ? -4.807 -5.708 -15.021 1.00 73.44 163 GLU A CA 1
ATOM 1299 C C . GLU A 1 163 ? -5.124 -6.893 -14.101 1.00 73.44 163 GLU A C 1
ATOM 1301 O O . GLU A 1 163 ? -5.833 -6.723 -13.115 1.00 73.44 163 GLU A O 1
ATOM 1306 N N . LEU A 1 164 ? -4.486 -8.048 -14.309 1.00 74.94 164 LEU A N 1
ATOM 1307 C CA . LEU A 1 164 ? -4.609 -9.219 -13.429 1.00 74.94 164 LEU A CA 1
ATOM 1308 C C . LEU A 1 164 ? -4.093 -8.958 -12.004 1.00 74.94 164 LEU A C 1
ATOM 1310 O O . LEU A 1 164 ? -4.532 -9.584 -11.041 1.00 74.94 164 LEU A O 1
ATOM 1314 N N . ALA A 1 165 ? -3.158 -8.020 -11.845 1.00 75.00 165 ALA A N 1
ATOM 1315 C CA . ALA A 1 165 ? -2.652 -7.604 -10.540 1.00 75.00 165 ALA A CA 1
ATOM 1316 C C . ALA A 1 165 ? -3.547 -6.577 -9.823 1.00 75.00 165 ALA A C 1
ATOM 1318 O O . ALA A 1 165 ? -3.157 -6.090 -8.752 1.00 75.00 165 ALA A O 1
ATOM 1319 N N . ASP A 1 166 ? -4.702 -6.231 -10.397 1.00 70.94 166 ASP A N 1
ATOM 1320 C CA . ASP A 1 166 ? -5.700 -5.339 -9.821 1.00 70.94 166 ASP A CA 1
ATOM 1321 C C . ASP A 1 166 ? -6.815 -6.143 -9.135 1.00 70.94 166 ASP A C 1
ATOM 1323 O O . ASP A 1 166 ? -7.786 -6.532 -9.781 1.00 70.94 166 ASP A O 1
ATOM 1327 N N . PRO A 1 167 ? -6.700 -6.444 -7.827 1.00 68.00 167 PRO A N 1
ATOM 1328 C CA . PRO A 1 167 ? -7.783 -7.122 -7.134 1.00 68.00 167 PRO A CA 1
ATOM 1329 C C . PRO A 1 167 ? -9.038 -6.233 -7.139 1.00 68.00 167 PRO A C 1
ATOM 1331 O O . PRO A 1 167 ? -8.904 -5.018 -6.935 1.00 68.00 167 PRO A O 1
ATOM 1334 N N . PRO A 1 168 ? -10.243 -6.811 -7.306 1.00 71.12 168 PRO A N 1
ATOM 1335 C CA . PRO A 1 168 ? -11.481 -6.044 -7.268 1.00 71.12 168 PRO A CA 1
ATOM 1336 C C . PRO A 1 168 ? -11.587 -5.258 -5.956 1.00 71.12 168 PRO A C 1
ATOM 1338 O O . PRO A 1 168 ? -11.106 -5.686 -4.896 1.00 71.12 168 PRO A O 1
ATOM 1341 N N . ARG A 1 169 ? -12.198 -4.069 -6.024 1.00 71.94 169 ARG A N 1
ATOM 1342 C CA . ARG A 1 169 ? -12.510 -3.283 -4.828 1.00 71.94 169 ARG A CA 1
ATOM 1343 C C . ARG A 1 169 ? -13.505 -4.076 -3.998 1.00 71.94 169 ARG A C 1
ATOM 1345 O O . ARG A 1 169 ? -14.669 -4.145 -4.359 1.00 71.94 169 ARG A O 1
ATOM 1352 N N . LEU A 1 170 ? -13.021 -4.650 -2.900 1.00 70.88 170 LEU A N 1
ATOM 1353 C CA . LEU A 1 170 ? -13.884 -5.357 -1.971 1.00 70.88 170 LEU A CA 1
ATOM 1354 C C . LEU A 1 170 ? -14.868 -4.378 -1.319 1.00 70.88 170 LEU A C 1
ATOM 1356 O O . LEU A 1 170 ? -14.445 -3.420 -0.658 1.00 70.88 170 LEU A O 1
ATOM 1360 N N . ASP A 1 171 ? -16.149 -4.630 -1.550 1.00 68.12 171 ASP A N 1
ATOM 1361 C CA . ASP A 1 171 ? -17.319 -3.915 -1.066 1.00 68.12 171 ASP A CA 1
ATOM 1362 C C . ASP A 1 171 ? -18.424 -4.922 -0.691 1.00 68.12 171 ASP A C 1
ATOM 1364 O O . ASP A 1 171 ? -18.235 -6.139 -0.747 1.00 68.12 171 ASP A O 1
ATOM 1368 N N . ARG A 1 172 ? -19.590 -4.425 -0.268 1.00 65.12 172 ARG A N 1
ATOM 1369 C CA . ARG A 1 172 ? -20.717 -5.278 0.146 1.00 65.12 172 ARG A CA 1
ATOM 1370 C C . ARG A 1 172 ? -21.153 -6.285 -0.903 1.00 65.12 172 ARG A C 1
ATOM 1372 O O . ARG A 1 172 ? -21.651 -7.341 -0.545 1.00 65.12 172 ARG A O 1
ATOM 1379 N N . ARG A 1 173 ? -20.995 -5.940 -2.173 1.00 69.00 173 ARG A N 1
ATOM 1380 C CA . ARG A 1 173 ? -21.512 -6.702 -3.304 1.00 69.00 173 ARG A CA 1
ATOM 1381 C C . ARG A 1 173 ? -20.574 -7.834 -3.715 1.00 69.00 173 ARG A C 1
ATOM 1383 O O . ARG A 1 173 ? -20.963 -8.628 -4.557 1.00 69.00 173 ARG A O 1
ATOM 1390 N N . ASN A 1 174 ? -19.347 -7.893 -3.187 1.00 72.00 174 ASN A N 1
ATOM 1391 C CA . ASN A 1 174 ? -18.346 -8.870 -3.632 1.00 72.00 174 ASN A CA 1
ATOM 1392 C C . ASN A 1 174 ? -17.444 -9.443 -2.519 1.00 72.00 174 ASN A C 1
ATOM 1394 O O . ASN A 1 174 ? -16.488 -10.156 -2.827 1.00 72.00 174 ASN A O 1
ATOM 1398 N N . LEU A 1 175 ? -17.709 -9.136 -1.241 1.00 64.69 175 LEU A N 1
ATOM 1399 C CA . LEU A 1 175 ? -16.982 -9.741 -0.115 1.00 64.69 175 LEU A CA 1
ATOM 1400 C C . LEU A 1 175 ? -17.458 -11.171 0.193 1.00 64.69 175 LEU A C 1
ATOM 1402 O O . LEU A 1 175 ? -16.668 -11.984 0.670 1.00 64.69 175 LEU A O 1
ATOM 1406 N N . HIS A 1 176 ? -18.728 -11.464 -0.091 1.00 50.22 176 HIS A N 1
ATOM 1407 C CA . HIS A 1 176 ? -19.347 -12.779 0.048 1.00 50.22 176 HIS A CA 1
ATOM 1408 C C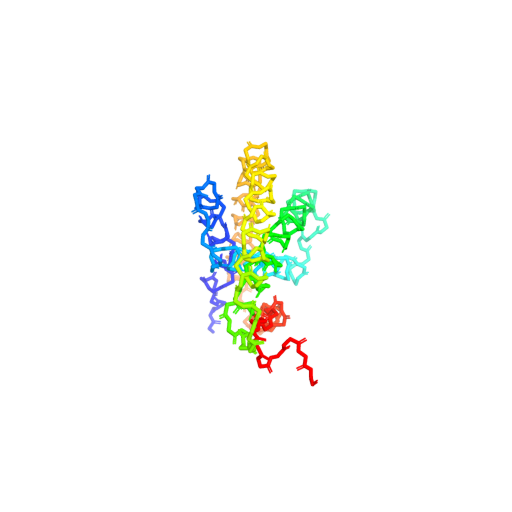 . HIS A 1 176 ? -20.145 -13.085 -1.234 1.00 50.22 176 HIS A C 1
ATOM 1410 O O . HIS A 1 176 ? -20.880 -12.195 -1.670 1.00 50.22 176 HIS A O 1
ATOM 1416 N N . PRO A 1 177 ? -19.948 -14.259 -1.868 1.00 48.00 177 PRO A N 1
ATOM 1417 C CA . PRO A 1 177 ? -20.832 -14.760 -2.919 1.00 48.00 177 PRO A CA 1
ATOM 1418 C C . PRO A 1 177 ? -22.197 -15.177 -2.362 1.00 48.00 177 PRO A C 1
ATOM 1420 O O . PRO A 1 177 ? -22.249 -15.585 -1.177 1.00 48.00 177 PRO A O 1
#